Protein AF-A0A3N5TWB9-F1 (afdb_monomer_lite)

Secondary structure (DSSP, 8-state):
---SSHHHHHHHHHHHHHHHHHHHHHHS--STTHHHHHHHHHHHTT-S---HHHHHHHHSPPP--

Sequence (65 aa):
MTFRTPREVLRFLYLHEWMHWYLHRHQGRGMSAETTCDRFALRNYRKAKVTIADARSAMRRLPAS

Structure (mmCIF, N/CA/C/O backbone):
data_AF-A0A3N5TWB9-F1
#
_entry.id   AF-A0A3N5TWB9-F1
#
loop_
_atom_site.group_PDB
_atom_site.id
_atom_site.type_symbol
_atom_site.label_atom_id
_atom_site.label_a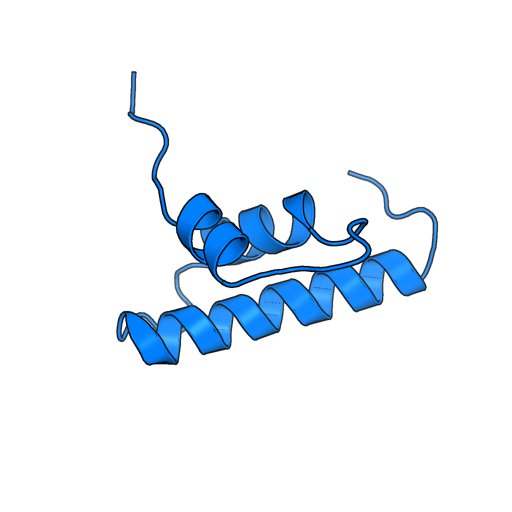lt_id
_atom_site.label_comp_id
_atom_site.label_asym_id
_atom_site.label_entity_id
_atom_site.label_seq_id
_atom_site.pdbx_PDB_ins_code
_atom_site.Cartn_x
_atom_site.Cartn_y
_atom_site.Cartn_z
_atom_site.occupancy
_atom_site.B_iso_or_equiv
_atom_site.auth_seq_id
_atom_site.auth_comp_id
_atom_site.auth_asym_id
_atom_site.auth_atom_id
_atom_site.pdbx_PDB_model_num
ATOM 1 N N . MET A 1 1 ? -4.353 11.664 4.131 1.00 64.19 1 MET A N 1
ATOM 2 C CA . MET A 1 1 ? -5.009 10.365 4.407 1.00 64.19 1 MET A CA 1
ATOM 3 C C . MET A 1 1 ? -4.651 9.955 5.821 1.00 64.19 1 MET A C 1
ATOM 5 O O . MET A 1 1 ? -3.522 10.214 6.213 1.00 64.19 1 MET A O 1
ATOM 9 N N . THR A 1 2 ? -5.572 9.342 6.566 1.00 82.25 2 THR A N 1
ATOM 10 C CA . THR A 1 2 ? -5.316 8.940 7.959 1.00 82.25 2 THR A CA 1
ATOM 11 C C . THR A 1 2 ? -5.565 7.446 8.109 1.00 82.25 2 THR A C 1
ATOM 13 O O . THR A 1 2 ? -6.651 6.967 7.777 1.00 82.25 2 THR A O 1
ATOM 16 N N . PHE A 1 3 ? -4.563 6.716 8.596 1.00 88.88 3 PHE A N 1
ATOM 17 C CA . PHE A 1 3 ? -4.708 5.315 8.978 1.00 88.88 3 PHE A CA 1
ATOM 18 C C . PHE A 1 3 ? -5.418 5.234 10.328 1.00 88.88 3 PHE A C 1
ATOM 20 O O . PHE A 1 3 ? -5.054 5.930 11.272 1.00 88.88 3 PHE A O 1
ATOM 27 N N . ARG A 1 4 ? -6.451 4.398 10.417 1.00 91.00 4 ARG A N 1
ATOM 28 C CA . ARG A 1 4 ? -7.276 4.232 11.620 1.00 91.00 4 ARG A CA 1
ATOM 29 C C . ARG A 1 4 ? -6.718 3.178 12.564 1.00 91.00 4 ARG A C 1
ATOM 31 O O . ARG A 1 4 ? -7.069 3.166 13.736 1.00 91.00 4 ARG A O 1
ATOM 38 N N . THR A 1 5 ? -5.884 2.270 12.056 1.00 93.56 5 THR A N 1
ATOM 39 C CA . THR A 1 5 ? -5.285 1.196 12.855 1.00 93.56 5 THR A CA 1
ATOM 40 C C . THR A 1 5 ? -3.839 0.923 12.428 1.00 93.56 5 THR A C 1
ATOM 42 O O . THR A 1 5 ? -3.519 1.083 11.246 1.00 93.56 5 THR A O 1
ATOM 45 N N . PRO A 1 6 ? -2.974 0.414 13.327 1.00 95.12 6 PRO A N 1
ATOM 46 C CA . PRO A 1 6 ? -1.623 -0.026 12.961 1.00 95.12 6 PRO A CA 1
ATOM 47 C C . PRO A 1 6 ? -1.614 -1.093 11.858 1.00 95.12 6 PRO A C 1
ATOM 49 O O . PRO A 1 6 ? -0.721 -1.127 11.016 1.00 95.12 6 PRO A O 1
ATOM 52 N N . ARG A 1 7 ? -2.652 -1.939 11.804 1.00 94.69 7 ARG A N 1
ATOM 53 C CA . ARG A 1 7 ? -2.816 -2.945 10.746 1.00 94.69 7 ARG A CA 1
ATOM 54 C C . ARG A 1 7 ? -2.949 -2.308 9.364 1.00 94.69 7 ARG A C 1
ATOM 56 O O . ARG A 1 7 ? -2.454 -2.875 8.396 1.00 94.69 7 ARG A O 1
ATOM 63 N N . GLU A 1 8 ? -3.617 -1.163 9.256 1.00 94.81 8 GLU A N 1
ATOM 64 C CA . GLU A 1 8 ? -3.732 -0.450 7.982 1.00 94.81 8 GLU A CA 1
ATOM 65 C C . GLU A 1 8 ? -2.379 0.103 7.523 1.00 94.81 8 GLU A C 1
ATOM 67 O O . GLU A 1 8 ? -2.069 -0.008 6.340 1.00 94.81 8 GLU A O 1
ATOM 72 N N . VAL A 1 9 ? -1.553 0.599 8.453 1.00 95.62 9 VAL A N 1
ATOM 73 C CA . VAL A 1 9 ? -0.177 1.043 8.167 1.00 95.62 9 VAL A CA 1
ATOM 74 C C . VAL A 1 9 ? 0.674 -0.129 7.680 1.00 95.62 9 VAL A C 1
ATOM 76 O O . VAL A 1 9 ? 1.305 -0.038 6.632 1.00 95.62 9 VAL A O 1
ATOM 79 N N . LEU A 1 10 ? 0.635 -1.266 8.383 1.00 96.62 10 LEU A N 1
ATOM 80 C CA . LEU A 1 10 ? 1.380 -2.465 7.985 1.00 96.62 10 LEU A CA 1
ATOM 81 C C . LEU A 1 10 ? 0.943 -2.988 6.614 1.00 96.62 10 LEU A C 1
ATOM 83 O O . LEU A 1 10 ? 1.787 -3.329 5.790 1.00 96.62 10 LEU A O 1
ATOM 87 N N . ARG A 1 11 ? -0.368 -3.026 6.340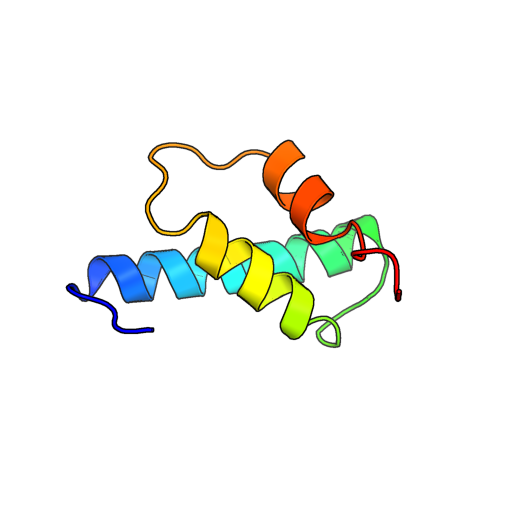 1.00 96.50 11 ARG A N 1
ATOM 88 C CA . ARG A 1 11 ? -0.875 -3.425 5.017 1.00 96.50 11 ARG A CA 1
ATOM 89 C C . ARG A 1 11 ? -0.446 -2.447 3.932 1.00 96.50 11 ARG A C 1
ATOM 91 O O . ARG A 1 11 ? -0.121 -2.889 2.836 1.00 96.50 11 ARG A O 1
ATOM 98 N N . PHE A 1 12 ? -0.449 -1.149 4.220 1.00 96.38 12 PHE A N 1
ATOM 99 C CA . PHE A 1 12 ? 0.027 -0.134 3.289 1.00 96.38 12 PHE A CA 1
ATOM 100 C C . PHE A 1 12 ? 1.509 -0.338 2.953 1.00 96.38 12 PHE A C 1
ATOM 102 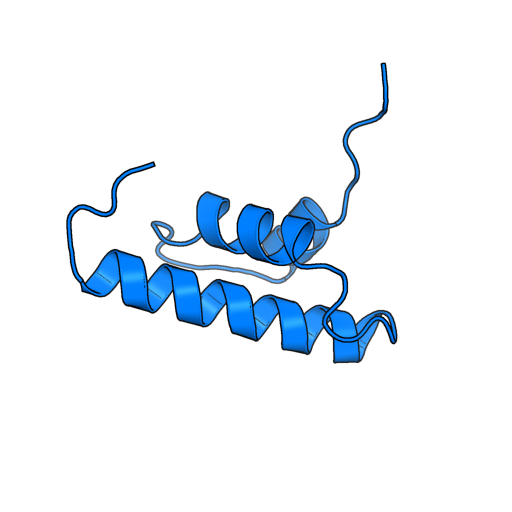O O . PHE A 1 12 ? 1.830 -0.494 1.779 1.00 96.38 12 PHE A O 1
ATOM 109 N N . LEU A 1 13 ? 2.380 -0.429 3.963 1.00 95.88 13 LEU A N 1
ATOM 110 C CA . LEU A 1 13 ? 3.821 -0.625 3.769 1.00 95.88 13 LEU A CA 1
ATOM 111 C C . LEU A 1 13 ? 4.118 -1.931 3.031 1.00 95.88 13 LEU A C 1
ATOM 113 O O . LEU A 1 13 ? 4.869 -1.939 2.065 1.00 95.88 13 LEU A O 1
ATOM 117 N N . TYR A 1 14 ? 3.456 -3.025 3.414 1.00 96.31 14 TYR A N 1
ATOM 118 C CA . TYR A 1 14 ? 3.616 -4.303 2.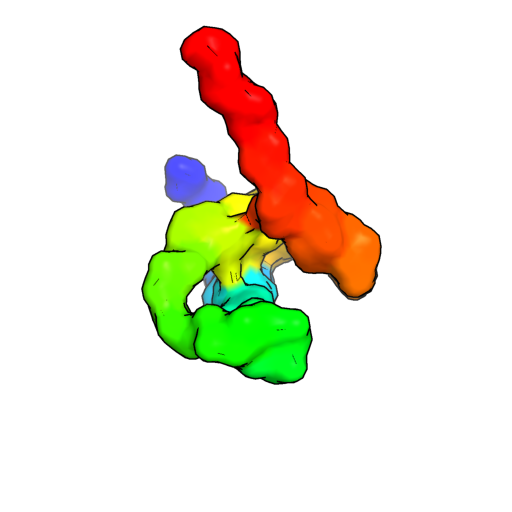727 1.00 96.31 14 TYR A CA 1
ATOM 119 C C . TYR A 1 14 ? 3.282 -4.205 1.232 1.00 96.31 14 TYR A C 1
ATOM 121 O O . TYR A 1 14 ? 4.025 -4.702 0.390 1.00 96.31 14 TYR A O 1
ATOM 129 N N . LEU A 1 15 ? 2.167 -3.556 0.883 1.00 96.75 15 LEU A N 1
ATOM 130 C CA . LEU A 1 15 ? 1.765 -3.383 -0.514 1.00 96.75 15 LEU A CA 1
ATOM 131 C C . LEU A 1 15 ? 2.687 -2.428 -1.275 1.00 96.75 15 LEU A C 1
ATOM 133 O O . LEU A 1 15 ? 2.915 -2.640 -2.464 1.00 96.75 15 LEU A O 1
ATOM 137 N N . HIS A 1 16 ? 3.197 -1.396 -0.605 1.00 95.75 16 HIS A N 1
ATOM 138 C CA . HIS A 1 16 ? 4.150 -0.449 -1.172 1.00 95.75 16 HIS A CA 1
ATOM 139 C C . HIS A 1 16 ? 5.446 -1.176 -1.570 1.00 95.75 16 HIS A C 1
ATOM 141 O O . HIS A 1 16 ? 5.820 -1.165 -2.743 1.00 95.75 16 HIS A O 1
ATOM 147 N N . GLU A 1 17 ? 6.048 -1.921 -0.642 1.00 95.06 17 GLU A N 1
ATOM 148 C CA . GLU A 1 17 ? 7.277 -2.683 -0.901 1.00 95.06 17 GLU A CA 1
ATOM 149 C C . GLU A 1 17 ? 7.070 -3.814 -1.912 1.00 95.06 17 GL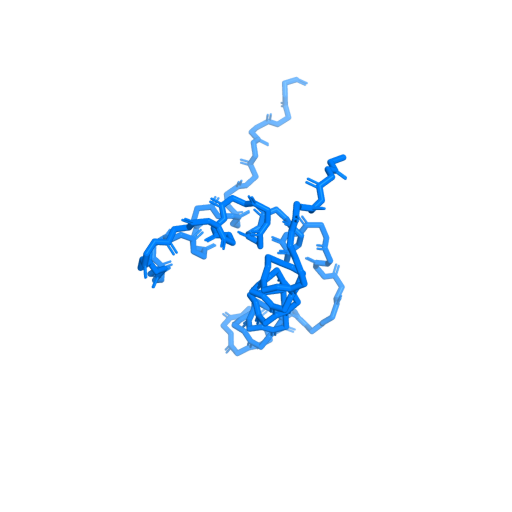U A C 1
ATOM 151 O O . GLU A 1 17 ? 7.903 -4.063 -2.787 1.00 95.06 17 GLU A O 1
ATOM 156 N N . TRP A 1 18 ? 5.917 -4.485 -1.859 1.00 95.19 18 TRP A N 1
ATOM 157 C CA . TRP A 1 18 ? 5.585 -5.494 -2.859 1.00 95.19 18 TRP A CA 1
ATOM 158 C C . TRP A 1 18 ? 5.522 -4.893 -4.271 1.00 95.19 18 TRP A C 1
ATOM 160 O O . TRP A 1 18 ? 5.961 -5.526 -5.235 1.00 95.19 18 TRP A O 1
ATOM 170 N N . MET A 1 19 ? 5.015 -3.663 -4.413 1.00 93.56 19 MET A N 1
ATOM 171 C CA . MET A 1 19 ? 4.966 -2.987 -5.709 1.00 93.56 19 MET A CA 1
ATOM 172 C C . MET A 1 19 ? 6.359 -2.585 -6.201 1.00 93.56 19 MET A C 1
ATOM 174 O O . MET A 1 19 ? 6.627 -2.727 -7.396 1.00 93.56 19 MET A O 1
ATOM 178 N N . HIS A 1 20 ? 7.264 -2.176 -5.306 1.00 92.75 20 HIS A N 1
ATOM 179 C CA . HIS A 1 20 ? 8.680 -1.973 -5.642 1.00 92.75 20 HIS A CA 1
ATOM 180 C C . HIS A 1 20 ? 9.302 -3.236 -6.222 1.00 92.75 20 HIS A C 1
ATOM 182 O O . HIS A 1 20 ? 9.880 -3.205 -7.312 1.00 92.75 20 HIS A O 1
ATOM 188 N N . TRP A 1 21 ? 9.109 -4.369 -5.543 1.00 91.50 21 TRP A N 1
ATOM 189 C CA . TRP A 1 21 ? 9.572 -5.660 -6.040 1.00 91.50 21 TRP A CA 1
ATOM 190 C C . TRP A 1 21 ? 8.962 -5.998 -7.408 1.00 91.50 21 TRP A C 1
ATOM 192 O O . TRP A 1 21 ? 9.683 -6.392 -8.327 1.00 91.50 21 TRP A O 1
ATOM 202 N N . TYR A 1 22 ? 7.652 -5.805 -7.579 1.00 90.94 22 TYR A N 1
ATOM 203 C CA . TYR A 1 22 ? 6.957 -6.099 -8.834 1.00 90.94 22 TYR A CA 1
ATOM 204 C C . TYR A 1 22 ? 7.492 -5.250 -9.999 1.00 90.94 22 TYR A C 1
ATOM 206 O O . TYR A 1 22 ? 7.747 -5.771 -11.088 1.00 90.94 22 TYR A O 1
ATOM 214 N N . LEU A 1 23 ? 7.706 -3.951 -9.785 1.00 88.75 23 LEU A N 1
ATOM 215 C CA . LEU A 1 23 ? 8.243 -3.045 -10.804 1.00 88.75 23 LEU A CA 1
ATOM 216 C C . LEU A 1 23 ? 9.693 -3.368 -11.160 1.00 88.75 23 LEU A C 1
ATOM 218 O O . LEU A 1 23 ? 10.035 -3.398 -12.345 1.00 88.75 23 LEU A O 1
ATOM 222 N N . HIS A 1 24 ? 10.511 -3.703 -10.165 1.00 87.19 24 HIS A N 1
ATOM 223 C CA . HIS A 1 24 ? 11.871 -4.166 -10.397 1.00 87.19 24 HIS A CA 1
ATOM 224 C C . HIS A 1 24 ? 11.880 -5.454 -11.236 1.00 87.19 24 HIS A C 1
ATOM 226 O O . HIS A 1 24 ? 12.574 -5.539 -12.249 1.00 87.19 24 HIS A O 1
ATOM 232 N N . ARG A 1 25 ? 11.046 -6.436 -10.868 1.00 89.31 25 ARG A N 1
ATOM 233 C CA . ARG A 1 25 ? 10.950 -7.742 -11.538 1.00 89.31 25 ARG A CA 1
ATOM 234 C C . ARG A 1 25 ? 10.458 -7.642 -12.985 1.00 89.31 25 ARG A C 1
ATOM 236 O O . ARG A 1 25 ? 10.930 -8.405 -13.823 1.00 89.31 25 ARG A O 1
ATOM 243 N N . HIS A 1 26 ? 9.497 -6.758 -13.269 1.00 84.31 26 HIS A N 1
ATOM 244 C CA . HIS A 1 26 ? 8.766 -6.748 -14.544 1.00 84.31 26 HIS A CA 1
ATOM 245 C C . HIS A 1 26 ? 9.061 -5.558 -15.465 1.00 84.31 26 HIS A C 1
ATOM 247 O O . HIS A 1 26 ? 8.741 -5.638 -16.647 1.00 84.31 26 HIS A O 1
ATOM 253 N N . GLN A 1 27 ? 9.633 -4.461 -14.965 1.00 74.31 27 GLN A N 1
ATOM 254 C CA . GLN A 1 27 ? 9.964 -3.285 -15.784 1.00 74.31 27 GLN A CA 1
ATOM 255 C C . GLN A 1 27 ? 11.448 -2.914 -15.760 1.00 74.31 27 GLN A C 1
ATOM 257 O O . GLN A 1 27 ? 11.829 -1.965 -16.441 1.00 74.31 27 GLN A O 1
ATOM 262 N N . GLY A 1 28 ? 12.275 -3.588 -14.950 1.00 70.56 28 GLY A N 1
ATOM 263 C CA . GLY A 1 28 ? 13.672 -3.189 -14.740 1.00 70.56 28 GLY A CA 1
ATOM 264 C C . GLY A 1 28 ? 13.819 -1.791 -14.121 1.00 70.56 28 GLY A C 1
ATOM 265 O O . GLY A 1 28 ? 14.914 -1.240 -14.083 1.00 70.56 28 GLY A O 1
ATOM 266 N N . ARG A 1 29 ? 12.716 -1.196 -13.643 1.00 62.44 29 ARG A N 1
ATOM 267 C CA . ARG A 1 29 ? 12.685 0.095 -12.955 1.00 62.44 29 ARG A CA 1
ATOM 268 C C . ARG A 1 29 ? 12.722 -0.184 -11.458 1.00 62.44 29 ARG A C 1
ATOM 270 O O . ARG A 1 29 ? 11.703 -0.537 -10.873 1.00 62.44 29 ARG A O 1
ATOM 277 N N . GLY A 1 30 ? 13.909 -0.098 -10.866 1.00 55.78 30 GLY A N 1
ATOM 278 C CA . GLY A 1 30 ? 14.101 -0.205 -9.419 1.00 55.78 30 GLY A CA 1
ATOM 279 C C . GLY A 1 30 ? 13.894 1.138 -8.719 1.00 55.78 30 GLY A C 1
ATOM 280 O O . GLY A 1 30 ? 14.328 2.154 -9.256 1.00 55.78 30 GLY A O 1
ATOM 281 N N . MET A 1 31 ? 13.245 1.107 -7.545 1.00 56.03 31 MET A N 1
ATOM 282 C CA . MET A 1 31 ? 13.018 2.173 -6.538 1.00 56.03 31 MET A CA 1
ATOM 283 C C . MET A 1 31 ? 12.450 3.532 -6.996 1.00 56.03 31 MET A C 1
ATOM 285 O O . MET A 1 31 ? 11.788 4.206 -6.225 1.00 56.03 31 MET A O 1
ATOM 289 N N . SER A 1 32 ? 12.613 3.966 -8.244 1.00 60.97 32 SER A N 1
ATOM 290 C CA . SER A 1 32 ? 12.269 5.325 -8.693 1.00 60.97 32 SER A CA 1
ATOM 291 C C . SER A 1 32 ? 10.785 5.542 -9.010 1.00 60.97 32 SER A C 1
ATOM 293 O O . SER A 1 32 ? 10.403 6.579 -9.552 1.00 60.97 32 SER A O 1
ATOM 295 N N . ALA A 1 33 ? 9.927 4.574 -8.685 1.00 81.31 33 ALA A N 1
ATOM 296 C CA . ALA A 1 33 ? 8.502 4.596 -9.001 1.00 81.31 33 ALA A CA 1
ATOM 297 C C . ALA A 1 33 ? 7.610 4.763 -7.760 1.00 81.31 33 ALA A C 1
ATOM 299 O O . ALA A 1 33 ? 6.467 4.300 -7.767 1.00 81.31 33 ALA A O 1
ATOM 300 N N . GLU A 1 34 ? 8.101 5.467 -6.737 1.00 88.25 34 GLU A N 1
ATOM 301 C CA . GLU A 1 34 ? 7.423 5.710 -5.453 1.00 88.25 34 GLU A CA 1
ATOM 302 C C . GLU A 1 34 ? 5.961 6.141 -5.609 1.00 88.25 34 GLU A C 1
ATOM 304 O O . GLU A 1 34 ? 5.056 5.538 -5.039 1.00 88.25 34 GLU A O 1
ATOM 309 N N . THR A 1 35 ? 5.675 7.093 -6.503 1.00 88.88 35 THR A N 1
ATOM 310 C CA . THR A 1 35 ? 4.296 7.547 -6.759 1.00 88.88 35 THR A CA 1
ATOM 311 C C . THR A 1 35 ? 3.374 6.423 -7.253 1.00 88.88 35 THR A C 1
ATOM 313 O O . THR A 1 35 ? 2.168 6.434 -6.996 1.00 88.88 35 THR A O 1
ATOM 316 N N . THR A 1 36 ? 3.913 5.446 -7.986 1.00 89.62 36 THR A N 1
ATOM 317 C CA . THR A 1 36 ? 3.155 4.273 -8.443 1.00 89.62 36 THR A CA 1
ATOM 318 C C . THR A 1 36 ? 2.947 3.284 -7.297 1.00 89.62 36 THR A C 1
ATOM 320 O O . THR A 1 36 ? 1.836 2.766 -7.154 1.00 89.62 36 THR A O 1
ATOM 323 N N . CYS A 1 37 ? 3.972 3.063 -6.468 1.00 92.25 37 CYS A N 1
ATOM 324 C CA . CYS A 1 37 ? 3.914 2.218 -5.273 1.00 92.25 37 CYS A CA 1
ATOM 325 C C . CYS A 1 37 ? 2.896 2.751 -4.258 1.00 92.25 37 CYS A C 1
ATOM 327 O O . CYS A 1 37 ? 1.987 2.018 -3.864 1.00 92.25 37 CYS A O 1
ATOM 329 N N . ASP A 1 38 ? 2.936 4.048 -3.956 1.00 91.69 38 ASP A N 1
ATOM 330 C CA . ASP A 1 38 ? 1.960 4.718 -3.096 1.00 91.69 38 ASP A CA 1
ATOM 331 C C . ASP A 1 38 ? 0.548 4.607 -3.654 1.00 91.69 38 ASP A C 1
ATOM 333 O O . ASP A 1 38 ? -0.382 4.213 -2.951 1.00 91.69 38 ASP A O 1
ATOM 337 N N . ARG A 1 39 ? 0.358 4.892 -4.948 1.00 91.62 39 ARG A N 1
ATOM 338 C CA . ARG A 1 39 ? -0.961 4.789 -5.585 1.00 91.62 39 ARG A CA 1
ATOM 339 C C . ARG A 1 39 ? -1.511 3.368 -5.513 1.00 91.62 39 ARG A C 1
ATOM 341 O O . ARG A 1 39 ? -2.712 3.193 -5.292 1.00 91.62 39 ARG A O 1
ATOM 348 N N . PHE A 1 40 ? -0.666 2.364 -5.721 1.00 94.25 40 PHE A N 1
ATOM 349 C CA . PHE A 1 40 ? -1.050 0.968 -5.572 1.00 94.25 40 PHE A CA 1
ATOM 350 C C . PHE A 1 40 ? -1.438 0.663 -4.122 1.00 94.25 40 PHE A C 1
ATOM 352 O O . PHE A 1 40 ? -2.546 0.180 -3.882 1.00 94.25 40 PHE A O 1
ATOM 359 N N . ALA A 1 41 ? -0.588 0.994 -3.155 1.00 95.56 41 ALA A N 1
ATOM 360 C CA . ALA A 1 41 ? -0.826 0.698 -1.751 1.00 95.56 41 ALA A CA 1
ATOM 361 C C . ALA A 1 41 ? -2.083 1.409 -1.216 1.00 95.56 41 ALA A C 1
ATOM 363 O O . ALA A 1 41 ? -2.965 0.762 -0.645 1.00 95.56 41 ALA A O 1
ATOM 364 N N . LEU A 1 42 ? -2.254 2.704 -1.504 1.00 94.06 42 LEU A N 1
ATOM 365 C CA . LEU A 1 42 ? -3.418 3.499 -1.091 1.00 94.06 42 LEU A CA 1
ATOM 366 C C . LEU A 1 42 ? -4.744 2.966 -1.648 1.00 94.06 42 LEU A C 1
ATOM 368 O O . LEU A 1 42 ? -5.765 3.011 -0.965 1.00 94.06 42 LEU A O 1
ATOM 372 N N . ARG A 1 43 ? -4.755 2.429 -2.873 1.00 93.81 43 ARG A N 1
ATOM 373 C CA . ARG A 1 43 ? -5.972 1.861 -3.483 1.00 93.81 43 ARG A CA 1
ATOM 374 C C . ARG A 1 43 ? -6.341 0.485 -2.931 1.00 93.81 43 ARG A C 1
ATOM 376 O O . ARG A 1 43 ? -7.476 0.047 -3.119 1.00 93.81 43 ARG A O 1
ATOM 383 N N . ASN A 1 44 ? -5.397 -0.215 -2.300 1.00 95.50 44 ASN A N 1
ATOM 384 C CA . ASN A 1 44 ? -5.537 -1.642 -2.017 1.00 95.50 44 ASN A CA 1
ATOM 385 C C . ASN A 1 44 ? -5.384 -2.023 -0.534 1.00 95.50 44 ASN A C 1
ATOM 387 O O . ASN A 1 44 ? -5.815 -3.115 -0.172 1.00 95.50 44 ASN A O 1
ATOM 391 N N . TYR A 1 45 ? -4.874 -1.153 0.349 1.00 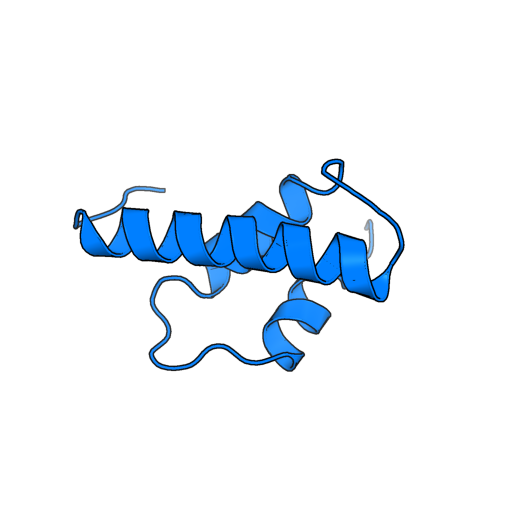94.75 45 TYR A N 1
ATOM 392 C CA . TYR A 1 45 ? -4.604 -1.509 1.757 1.00 94.75 45 TYR A CA 1
ATOM 393 C C . TYR A 1 45 ? -5.837 -1.964 2.556 1.00 94.75 45 TYR A C 1
ATOM 395 O O . TYR A 1 45 ? -5.698 -2.698 3.534 1.00 94.75 45 TYR A O 1
ATOM 403 N N . ARG A 1 46 ? -7.049 -1.585 2.125 1.00 93.69 46 ARG A N 1
ATOM 404 C CA . ARG A 1 46 ? -8.323 -2.004 2.743 1.00 93.69 46 ARG A CA 1
ATOM 405 C C . ARG A 1 46 ? -9.006 -3.176 2.034 1.00 93.69 46 ARG A C 1
ATOM 407 O O . ARG A 1 46 ? -10.033 -3.645 2.514 1.00 93.69 46 ARG A O 1
ATOM 414 N N . LYS A 1 47 ? -8.484 -3.649 0.897 1.00 94.44 47 LYS A N 1
ATOM 415 C CA . LYS A 1 47 ? -9.075 -4.784 0.178 1.00 94.44 47 LYS A CA 1
ATOM 416 C C . LYS A 1 47 ? -8.781 -6.098 0.898 1.00 94.44 47 LYS A C 1
ATOM 418 O O . LYS A 1 47 ? -7.682 -6.318 1.409 1.00 94.44 47 LYS A O 1
ATOM 423 N N . ALA A 1 48 ? -9.755 -7.006 0.861 1.00 92.62 48 ALA A N 1
ATOM 424 C CA . ALA A 1 48 ? -9.578 -8.373 1.343 1.00 92.62 48 ALA A CA 1
ATOM 425 C C . ALA A 1 48 ? -8.572 -9.155 0.481 1.00 92.62 48 ALA A C 1
ATOM 427 O O . ALA A 1 48 ? -7.754 -9.901 1.013 1.00 92.62 48 ALA A O 1
ATOM 428 N N . LYS A 1 49 ? -8.601 -8.943 -0.843 1.00 94.38 49 LYS A N 1
ATOM 429 C CA . LYS A 1 49 ? -7.716 -9.590 -1.818 1.00 94.38 49 LYS A CA 1
ATOM 430 C C . LYS A 1 49 ? -7.148 -8.555 -2.784 1.00 94.38 49 LYS A C 1
ATOM 432 O O . LYS A 1 49 ? -7.884 -7.711 -3.290 1.00 94.38 49 LYS A O 1
ATOM 437 N N . VAL A 1 50 ? -5.848 -8.651 -3.035 1.00 94.62 50 VAL A N 1
ATOM 438 C CA . VAL A 1 50 ? -5.113 -7.822 -3.996 1.00 94.62 50 VAL A CA 1
ATOM 439 C C . VAL A 1 50 ? -4.565 -8.735 -5.084 1.00 94.62 50 VAL A C 1
ATOM 441 O O . VAL A 1 50 ? -4.139 -9.855 -4.804 1.00 94.62 50 VAL A O 1
ATOM 444 N N . THR A 1 51 ? -4.635 -8.292 -6.333 1.00 95.25 51 THR A N 1
ATOM 445 C CA . THR A 1 51 ? -4.316 -9.101 -7.512 1.00 95.25 51 THR A CA 1
ATOM 446 C C . THR A 1 51 ? -3.306 -8.402 -8.416 1.00 95.25 51 THR A C 1
ATOM 448 O O . THR A 1 51 ? -3.094 -7.193 -8.342 1.00 95.25 51 THR A O 1
ATOM 451 N N . ILE A 1 52 ? -2.731 -9.151 -9.360 1.00 92.44 52 ILE A N 1
ATOM 452 C CA . ILE A 1 52 ? -1.852 -8.584 -10.394 1.00 92.44 52 ILE A CA 1
ATOM 453 C C . ILE A 1 52 ? -2.586 -7.548 -11.268 1.00 92.44 52 ILE A C 1
ATOM 455 O O . ILE A 1 52 ? -1.968 -6.611 -11.775 1.00 92.44 52 ILE A O 1
ATOM 459 N N . ALA A 1 53 ? -3.911 -7.658 -11.423 1.00 91.56 53 ALA A N 1
ATOM 460 C CA . ALA A 1 53 ? -4.699 -6.661 -12.146 1.00 91.56 53 ALA A CA 1
ATOM 461 C C . ALA A 1 53 ? -4.670 -5.288 -11.450 1.00 91.56 53 ALA A C 1
ATOM 463 O O . ALA A 1 53 ? -4.615 -4.259 -12.127 1.00 91.56 53 ALA A O 1
ATOM 464 N N . ASP A 1 54 ? -4.627 -5.261 -10.115 1.00 92.31 54 ASP A N 1
ATOM 465 C CA . ASP A 1 54 ? -4.506 -4.026 -9.337 1.00 92.31 54 ASP A CA 1
ATOM 466 C C . ASP A 1 54 ? -3.145 -3.355 -9.565 1.00 92.31 54 ASP A C 1
ATOM 468 O O . ASP A 1 54 ? -3.083 -2.138 -9.757 1.00 92.31 54 ASP A O 1
ATOM 472 N N . ALA A 1 55 ? -2.074 -4.154 -9.636 1.00 89.81 55 ALA A N 1
ATOM 473 C CA . ALA A 1 55 ? -0.727 -3.679 -9.955 1.00 89.81 55 ALA A CA 1
ATOM 474 C C . ALA A 1 55 ? -0.686 -3.058 -11.359 1.00 89.81 55 ALA A C 1
ATOM 476 O O . ALA A 1 55 ? -0.254 -1.920 -11.536 1.00 89.81 55 ALA A O 1
ATOM 477 N N . ARG A 1 56 ? -1.249 -3.750 -12.359 1.00 87.69 56 ARG A N 1
ATOM 478 C CA . ARG A 1 56 ? -1.391 -3.224 -13.730 1.00 87.69 56 ARG A CA 1
ATOM 479 C C . ARG A 1 56 ? -2.200 -1.938 -13.788 1.00 87.69 56 ARG A C 1
ATOM 481 O O . ARG A 1 56 ? -1.841 -1.022 -14.523 1.00 87.69 56 ARG A O 1
ATOM 488 N N . SER A 1 57 ? -3.256 -1.843 -12.989 1.00 87.12 57 SER A N 1
ATOM 489 C CA . SER A 1 57 ? -4.080 -0.641 -12.924 1.00 87.12 57 SER A CA 1
ATOM 490 C C . SER A 1 57 ? -3.330 0.560 -12.347 1.00 87.12 57 SER A C 1
ATOM 492 O O . SER A 1 57 ? -3.513 1.675 -12.830 1.00 87.12 57 SER A O 1
ATOM 494 N N . ALA A 1 58 ? -2.458 0.349 -11.357 1.00 85.88 58 ALA A N 1
ATOM 495 C CA . ALA A 1 58 ? -1.637 1.413 -10.782 1.00 85.88 58 ALA A CA 1
ATOM 496 C C . ALA A 1 58 ? -0.609 1.980 -11.779 1.00 85.88 58 ALA A C 1
ATOM 498 O O . ALA A 1 58 ? -0.314 3.174 -11.727 1.00 85.88 58 ALA A O 1
ATOM 499 N N . MET A 1 59 ? -0.128 1.151 -12.714 1.00 81.88 59 MET A N 1
ATOM 500 C CA . MET A 1 59 ? 0.846 1.532 -13.748 1.00 81.88 59 MET A CA 1
ATOM 501 C C . MET A 1 59 ? 0.244 2.332 -14.910 1.00 81.88 59 MET A C 1
ATOM 503 O O . MET A 1 59 ? 0.975 3.020 -15.623 1.00 81.88 59 MET A O 1
ATOM 507 N N . ARG A 1 60 ? -1.076 2.260 -15.128 1.00 78.56 60 ARG A N 1
ATOM 508 C CA . ARG A 1 60 ? -1.738 3.059 -16.166 1.00 78.56 60 ARG A CA 1
ATOM 509 C C . ARG A 1 60 ? -1.690 4.532 -15.750 1.00 78.56 60 ARG A C 1
ATOM 511 O O . ARG A 1 60 ? -2.345 4.931 -14.785 1.00 78.56 60 ARG A O 1
ATOM 518 N N . ARG A 1 61 ? -0.878 5.337 -16.449 1.00 58.78 61 ARG A N 1
ATOM 519 C CA . ARG A 1 61 ? -0.917 6.802 -16.322 1.00 58.78 61 ARG A CA 1
ATOM 520 C C . ARG A 1 61 ? -2.339 7.258 -16.657 1.00 58.78 61 ARG A C 1
ATOM 522 O O . ARG A 1 61 ? -2.905 6.801 -17.647 1.00 58.78 61 ARG A O 1
ATOM 529 N N . LEU A 1 62 ? -2.912 8.133 -15.828 1.00 52.56 62 LEU A N 1
ATOM 530 C CA . LEU A 1 62 ? -4.024 8.962 -16.291 1.00 52.56 62 LEU A CA 1
ATOM 531 C C . LEU A 1 62 ? -3.490 9.757 -17.494 1.00 52.56 62 LEU A C 1
ATOM 533 O O . LEU A 1 62 ? -2.351 10.233 -17.399 1.00 52.56 62 LEU A O 1
ATOM 537 N N . PRO A 1 63 ? -4.222 9.849 -18.618 1.00 37.06 63 PRO A N 1
ATOM 538 C CA . PRO A 1 63 ? -3.838 10.767 -19.681 1.00 37.06 63 PRO A CA 1
ATOM 539 C C . PRO A 1 63 ? -3.662 12.157 -19.063 1.00 37.06 63 PRO A C 1
ATOM 541 O O . PRO A 1 63 ? -4.476 12.575 -18.239 1.00 37.06 63 PRO A O 1
ATOM 544 N N . ALA A 1 64 ? -2.545 12.809 -19.385 1.00 43.97 64 ALA A N 1
ATOM 545 C CA . ALA A 1 64 ? -2.381 14.221 -19.091 1.00 43.97 64 ALA A CA 1
ATOM 546 C C . ALA A 1 64 ? -3.403 14.950 -19.967 1.00 43.97 64 ALA A C 1
ATOM 548 O O . ALA A 1 64 ? -3.286 14.906 -21.192 1.00 43.97 64 ALA A O 1
ATOM 549 N N . SER A 1 65 ? -4.450 15.472 -19.333 1.00 36.88 65 SER A N 1
ATOM 550 C CA . SER A 1 65 ? -5.369 16.425 -19.950 1.00 36.88 65 SER A CA 1
ATOM 551 C C . SER A 1 65 ? -4.671 17.758 -20.168 1.00 36.88 65 SER A C 1
ATOM 553 O O . SER A 1 65 ? -3.854 18.124 -19.291 1.00 36.88 65 SER A O 1
#

pLDDT: mean 85.17, std 15.18, range [36.88, 96.75]

Radius of gyration: 11.97 Å; chains: 1; bounding box: 24×26×33 Å

Foldseek 3Di:
DDDPDVQLVVLLVVQLVVLQVVCCVPVVDHPPPNQLSNQLSVVPSPPPDDDVVSSVVSPDDDPDD